Protein AF-A0A353HC88-F1 (afdb_monomer)

Foldseek 3Di:
DPQQPFDKDKDKDKDADDPDDPCVVVVVVVVVVVVCVVFFAFPDDWDWDWDDDPRIIMIIIITGTSDTPDDPDD

Mean predicted aligned error: 7.45 Å

Secondary structure (DSSP, 8-state):
------EEEEEEEEEE-SS--TTHHHHHHHHHHHHHHHHEEE-SPPEEEEEEETTEEEEEEEEEEEEE------

pLDDT: mean 79.23, std 12.98, range [41.28, 92.44]

Nearest PDB structures (foldseek):
  8ddj-assembly1_A  TM=6.288E-01  e=1.044E+00  Escherichia coli K-12
  7n5e-assembly1_F  TM=6.040E-01  e=1.111E+00  Dionaea muscipula
  8tdj-assembly1_B  TM=6.091E-01  e=1.340E+00  Arabidopsis thaliana
  8tdm-assembly1_A  TM=5.454E-01  e=1.518E+00  Arabidopsis thaliana
  8tdl-assembly1_A  TM=5.575E-01  e=3.412E+00  Arabidopsis thaliana

Solvent-accessible surface area (backbone atoms only — not comparable to full-atom values): 4524 Å² total; per-residue (Å²): 133,80,80,67,68,66,46,72,46,80,44,78,49,77,48,78,58,83,87,68,58,91,60,49,63,61,52,53,52,52,54,52,50,51,51,48,59,71,36,33,44,63,85,52,86,68,48,76,46,76,44,80,41,100,54,37,38,31,45,36,41,39,38,50,26,56,46,71,70,57,83,80,83,127

Radius of gyration: 14.61 Å; Cα contacts (8 Å, |Δi|>4): 105; chains: 1; bounding box: 37×22×44 Å

Sequence (74 aa):
MKKSELNKINTMITVDRLGISENFKDALLGDLLNVFNDYMIVNSKPEINVQSVDKGFSLIITLKAESFKGFKAL

Structure (mmCIF, N/CA/C/O backbone):
dat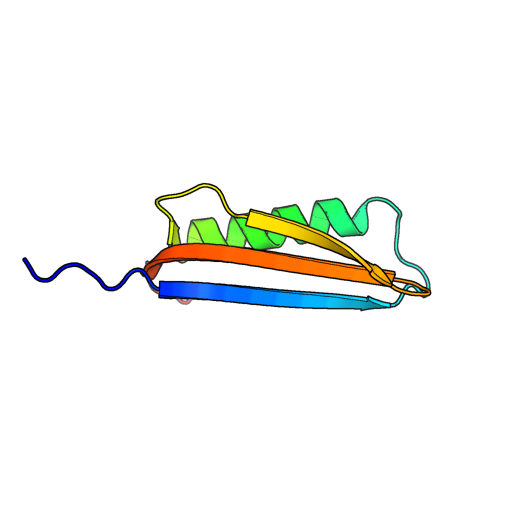a_AF-A0A353HC88-F1
#
_entry.id   AF-A0A353HC88-F1
#
loop_
_atom_site.group_PDB
_atom_site.id
_atom_site.type_symbol
_atom_site.label_atom_id
_atom_site.label_alt_id
_atom_site.label_comp_id
_atom_site.label_asym_id
_atom_site.label_entity_id
_atom_site.label_seq_id
_atom_site.pdbx_PDB_ins_code
_atom_site.Cartn_x
_atom_site.Cartn_y
_atom_site.Cartn_z
_atom_site.occupancy
_atom_site.B_iso_or_equiv
_atom_site.auth_seq_id
_atom_site.auth_comp_id
_atom_site.auth_asym_id
_atom_site.auth_atom_id
_atom_site.pdbx_PDB_model_num
ATOM 1 N N . MET A 1 1 ? -15.955 -1.047 27.151 1.00 41.28 1 MET A N 1
ATOM 2 C CA . MET A 1 1 ? -15.514 -1.426 25.789 1.00 41.28 1 MET A CA 1
ATOM 3 C C . MET A 1 1 ? -14.014 -1.665 25.831 1.00 41.28 1 MET A C 1
ATOM 5 O O . MET A 1 1 ? -13.296 -0.759 26.235 1.00 41.28 1 MET A O 1
ATOM 9 N N . LYS A 1 2 ? -13.535 -2.878 25.526 1.00 45.31 2 LYS A N 1
ATOM 10 C CA . LYS A 1 2 ? -12.090 -3.131 25.403 1.00 45.31 2 LYS A CA 1
ATOM 11 C C . LYS A 1 2 ? -11.588 -2.344 24.188 1.00 45.31 2 LYS A C 1
ATOM 13 O O . LYS A 1 2 ? -12.214 -2.438 23.137 1.00 45.31 2 LYS A O 1
ATOM 18 N N . LYS A 1 3 ? -10.527 -1.540 24.348 1.00 47.09 3 LYS A N 1
ATOM 19 C CA . LYS A 1 3 ? -9.815 -0.902 23.227 1.00 47.09 3 LYS A CA 1
ATOM 20 C C . LYS A 1 3 ? -9.507 -2.003 22.213 1.00 47.09 3 LYS A C 1
ATOM 22 O O . LYS A 1 3 ? -8.790 -2.933 22.570 1.00 47.09 3 LYS A O 1
ATOM 27 N N . SER A 1 4 ? -10.089 -1.940 21.017 1.00 54.84 4 SER A N 1
ATOM 28 C CA . SER A 1 4 ? -9.680 -2.813 19.919 1.00 54.84 4 SER A CA 1
ATOM 29 C C . SER A 1 4 ? -8.187 -2.594 19.719 1.00 54.84 4 SER A C 1
ATOM 31 O O . SER A 1 4 ? -7.745 -1.456 19.546 1.00 54.84 4 SER A O 1
ATOM 33 N N . GLU A 1 5 ? -7.400 -3.654 19.851 1.00 57.09 5 GLU A N 1
ATOM 34 C CA . GLU A 1 5 ? -5.970 -3.589 19.594 1.00 57.09 5 GLU A CA 1
ATOM 35 C C . GLU A 1 5 ? -5.792 -3.131 18.144 1.00 57.09 5 GLU A C 1
ATOM 37 O O . GLU A 1 5 ? -6.242 -3.796 17.213 1.00 57.09 5 GLU A O 1
ATOM 42 N N . LEU A 1 6 ? -5.225 -1.934 17.959 1.00 57.97 6 LEU A N 1
ATOM 43 C CA . LEU A 1 6 ? -4.871 -1.418 16.641 1.00 57.97 6 LEU A CA 1
ATOM 44 C C . LEU A 1 6 ? -3.858 -2.388 16.040 1.00 57.97 6 LEU A C 1
ATOM 46 O O . LEU A 1 6 ? -2.700 -2.429 16.461 1.00 57.97 6 LEU A O 1
ATOM 50 N N . ASN A 1 7 ? -4.298 -3.175 15.067 1.00 69.62 7 ASN A N 1
ATOM 51 C CA . ASN A 1 7 ? -3.445 -4.135 14.398 1.00 69.62 7 ASN A CA 1
ATOM 52 C C . ASN A 1 7 ? -2.562 -3.364 13.416 1.00 69.62 7 ASN A C 1
ATOM 54 O O . ASN A 1 7 ? -3.049 -2.762 12.453 1.00 69.62 7 ASN A O 1
ATOM 58 N N . LYS A 1 8 ? -1.254 -3.338 13.694 1.00 76.31 8 LYS A N 1
ATOM 59 C CA . LYS A 1 8 ? -0.263 -2.765 12.783 1.00 76.31 8 LYS A CA 1
ATOM 60 C C . LYS A 1 8 ? 0.059 -3.796 11.711 1.00 76.31 8 LYS A C 1
ATOM 62 O O . LYS A 1 8 ? 0.583 -4.863 12.018 1.00 76.31 8 LYS A O 1
ATOM 67 N N . ILE A 1 9 ? -0.216 -3.454 10.461 1.00 78.12 9 ILE A N 1
ATOM 68 C CA . ILE A 1 9 ? 0.125 -4.289 9.311 1.00 78.12 9 ILE A CA 1
ATOM 69 C C . ILE A 1 9 ? 1.328 -3.659 8.628 1.00 78.12 9 ILE A C 1
ATOM 71 O O . ILE A 1 9 ? 1.256 -2.508 8.201 1.00 78.12 9 ILE A O 1
ATOM 75 N N . ASN A 1 10 ? 2.417 -4.422 8.539 1.00 80.44 10 ASN A N 1
ATOM 76 C CA . ASN A 1 10 ? 3.626 -4.048 7.813 1.00 80.44 10 ASN A CA 1
ATOM 77 C C . ASN A 1 10 ? 3.756 -4.976 6.609 1.00 80.44 10 ASN A C 1
ATOM 79 O O . ASN A 1 10 ? 3.994 -6.171 6.775 1.00 80.44 10 ASN A O 1
ATOM 83 N N . THR A 1 11 ? 3.599 -4.428 5.410 1.00 82.56 11 THR A N 1
ATOM 84 C CA . THR A 1 11 ? 3.732 -5.185 4.162 1.00 82.56 11 THR A CA 1
ATOM 85 C C . THR A 1 11 ? 4.951 -4.688 3.405 1.00 82.56 11 THR A C 1
ATOM 87 O O . THR A 1 11 ? 5.095 -3.482 3.223 1.00 82.56 11 THR A O 1
ATOM 90 N N . MET A 1 12 ? 5.809 -5.609 2.965 1.00 86.31 12 MET A N 1
ATOM 91 C CA . MET A 1 12 ? 6.951 -5.321 2.099 1.00 86.31 12 MET A CA 1
ATOM 92 C C . MET A 1 12 ? 6.820 -6.132 0.812 1.00 86.31 12 MET A C 1
ATOM 94 O O . MET A 1 12 ? 6.775 -7.359 0.859 1.00 86.31 12 MET A O 1
ATOM 98 N N . ILE A 1 13 ? 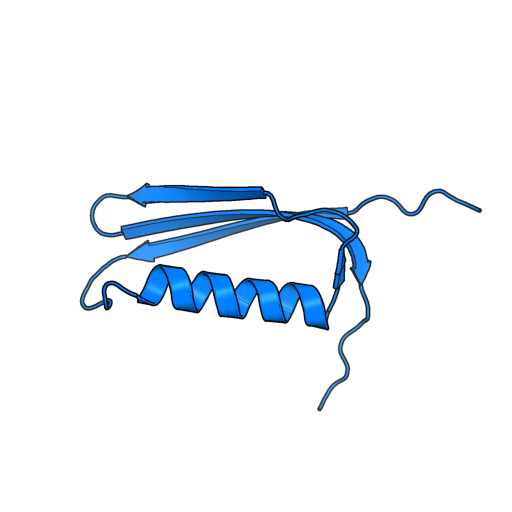6.766 -5.444 -0.325 1.00 85.19 13 ILE A N 1
ATOM 99 C CA . ILE A 1 13 ? 6.704 -6.061 -1.653 1.00 85.19 13 ILE A CA 1
ATOM 100 C C . ILE A 1 13 ? 7.891 -5.557 -2.453 1.00 85.19 13 ILE A C 1
ATOM 102 O O . ILE A 1 13 ? 7.982 -4.360 -2.714 1.00 85.19 13 ILE A O 1
ATOM 106 N N . THR A 1 14 ? 8.780 -6.468 -2.839 1.00 84.25 14 THR A N 1
ATOM 107 C CA . THR A 1 14 ? 9.939 -6.164 -3.680 1.00 84.25 14 THR A CA 1
ATOM 108 C C . THR A 1 14 ? 9.695 -6.668 -5.088 1.00 84.25 14 THR A C 1
ATOM 110 O O . THR A 1 14 ? 9.298 -7.813 -5.290 1.00 84.25 14 THR A O 1
ATOM 113 N N . VAL A 1 15 ? 9.947 -5.797 -6.055 1.00 83.62 15 VAL A N 1
ATOM 114 C CA . VAL A 1 15 ? 9.715 -6.039 -7.471 1.00 83.62 15 VAL A CA 1
ATOM 115 C C . VAL A 1 15 ? 11.033 -5.849 -8.221 1.00 83.62 15 VAL A C 1
ATOM 117 O O . VAL A 1 15 ? 11.617 -4.767 -8.152 1.00 83.62 15 VAL A O 1
ATOM 120 N N . ASP A 1 16 ? 11.482 -6.885 -8.935 1.00 80.50 16 ASP A N 1
ATOM 121 C CA . ASP A 1 16 ? 12.718 -6.902 -9.733 1.00 80.50 16 ASP A CA 1
ATOM 122 C C . ASP A 1 16 ? 12.401 -6.672 -11.237 1.00 80.50 16 ASP A C 1
ATOM 124 O O . ASP A 1 16 ? 11.511 -7.305 -11.805 1.00 80.50 16 ASP A O 1
ATOM 128 N N . ARG A 1 17 ? 13.064 -5.699 -11.877 1.00 70.06 17 ARG A N 1
ATOM 129 C CA . ARG A 1 17 ? 12.711 -5.001 -13.141 1.00 70.06 17 ARG A CA 1
ATOM 130 C C . ARG A 1 17 ? 13.341 -5.669 -14.357 1.00 70.06 17 ARG A C 1
ATOM 132 O O . ARG A 1 17 ? 14.147 -5.062 -15.066 1.00 70.06 17 ARG A O 1
ATOM 139 N N . LEU A 1 18 ? 12.882 -6.850 -14.727 1.00 59.34 18 LEU A N 1
ATOM 140 C CA . LEU A 1 18 ? 12.939 -7.197 -16.148 1.00 59.34 18 LEU A CA 1
ATOM 141 C C . LEU A 1 18 ? 11.563 -6.950 -16.774 1.00 59.34 18 LEU A C 1
ATOM 143 O O . LEU A 1 18 ? 10.659 -7.762 -16.642 1.00 59.34 18 LEU A O 1
ATOM 147 N N . GLY A 1 19 ? 11.417 -5.792 -17.440 1.00 65.81 19 GLY A N 1
ATOM 148 C CA . GLY A 1 19 ? 10.275 -5.489 -18.320 1.00 65.81 19 GLY A CA 1
ATOM 149 C C . GLY A 1 19 ? 9.093 -4.737 -17.698 1.00 65.81 19 GLY A C 1
ATOM 150 O O . GLY A 1 19 ? 7.988 -4.795 -18.228 1.00 65.81 19 GLY A O 1
ATOM 151 N N . ILE A 1 20 ? 9.294 -4.036 -16.583 1.00 74.38 20 ILE A N 1
ATOM 152 C CA . ILE A 1 20 ? 8.201 -3.388 -15.850 1.00 74.38 20 ILE A CA 1
ATOM 153 C C . ILE A 1 20 ? 7.993 -1.954 -16.344 1.00 74.38 20 ILE A C 1
ATOM 155 O O . ILE A 1 20 ? 8.939 -1.169 -16.380 1.00 74.38 20 ILE A O 1
ATOM 159 N N . SER A 1 21 ? 6.751 -1.606 -16.698 1.00 76.38 21 SER A N 1
ATOM 160 C CA . SER A 1 21 ? 6.384 -0.248 -17.123 1.00 76.38 21 SER A CA 1
ATOM 161 C C . SER A 1 21 ? 6.625 0.778 -16.013 1.00 76.38 21 SER A C 1
ATOM 163 O O . SER A 1 21 ? 6.369 0.475 -14.846 1.00 76.38 21 SER A O 1
ATOM 165 N N . GLU A 1 22 ? 7.000 2.008 -16.372 1.00 71.88 22 GLU A N 1
ATOM 166 C CA . GLU A 1 22 ? 7.271 3.103 -15.420 1.00 71.88 22 GLU A CA 1
ATOM 167 C C . GLU A 1 22 ? 6.125 3.339 -14.415 1.00 71.88 22 GLU A C 1
ATOM 169 O O . GLU A 1 22 ? 6.374 3.627 -13.245 1.00 71.88 22 GLU A O 1
ATOM 174 N N . ASN A 1 23 ? 4.878 3.099 -14.834 1.00 84.62 23 ASN A N 1
ATOM 175 C CA . ASN A 1 23 ? 3.675 3.323 -14.025 1.00 84.62 23 ASN A CA 1
ATOM 176 C C . ASN A 1 23 ? 3.274 2.132 -13.138 1.00 84.62 23 ASN A C 1
ATOM 178 O O . ASN A 1 23 ? 2.332 2.238 -12.354 1.00 84.62 23 ASN A O 1
ATOM 182 N N . PHE A 1 24 ? 3.959 0.989 -13.238 1.00 86.81 24 PHE A N 1
ATOM 183 C CA . PHE A 1 24 ? 3.572 -0.234 -12.522 1.00 86.81 24 PHE A CA 1
ATOM 184 C C . PHE A 1 24 ? 3.581 -0.044 -11.006 1.00 86.81 24 PHE A C 1
ATOM 186 O O . PHE A 1 24 ? 2.717 -0.558 -10.308 1.00 86.81 24 PHE A O 1
ATOM 193 N N . LYS A 1 25 ? 4.547 0.725 -10.499 1.00 86.69 25 LYS A N 1
ATOM 194 C CA . LYS A 1 25 ? 4.652 1.053 -9.076 1.00 86.69 25 LYS A CA 1
ATOM 195 C C . LYS A 1 25 ? 3.395 1.770 -8.575 1.00 86.69 25 LYS A C 1
ATOM 197 O O . LYS A 1 25 ? 2.876 1.414 -7.521 1.00 86.69 25 LYS A O 1
ATOM 202 N N . ASP A 1 26 ? 2.917 2.760 -9.325 1.00 88.88 26 ASP A N 1
ATOM 203 C CA . ASP A 1 26 ? 1.745 3.549 -8.936 1.00 88.88 26 ASP A CA 1
ATOM 204 C C . ASP A 1 26 ? 0.454 2.729 -9.079 1.00 88.88 26 ASP A C 1
ATOM 206 O O . ASP A 1 26 ? -0.404 2.792 -8.199 1.00 88.88 26 ASP A O 1
ATOM 210 N N . ALA A 1 27 ? 0.356 1.886 -10.114 1.00 90.56 27 ALA A N 1
ATOM 211 C CA . ALA A 1 27 ? -0.748 0.939 -10.282 1.00 90.56 27 ALA A CA 1
ATOM 212 C C . ALA A 1 27 ? -0.814 -0.083 -9.132 1.00 90.56 27 ALA A C 1
ATOM 214 O O . ALA A 1 27 ? -1.845 -0.208 -8.478 1.00 90.56 27 ALA A O 1
ATOM 215 N N . LEU A 1 28 ? 0.311 -0.737 -8.815 1.00 90.50 28 LEU A N 1
ATOM 216 C CA . LEU A 1 28 ? 0.411 -1.704 -7.720 1.00 90.50 28 LEU A CA 1
ATOM 217 C C . LEU A 1 28 ? 0.048 -1.071 -6.374 1.00 90.50 28 LEU A C 1
ATOM 219 O O . LEU A 1 28 ? -0.674 -1.669 -5.579 1.00 90.50 28 LEU A O 1
ATOM 223 N N . LEU A 1 29 ? 0.538 0.142 -6.108 1.00 90.69 29 LEU A N 1
ATOM 224 C CA . LEU A 1 29 ? 0.182 0.861 -4.891 1.00 90.69 29 LEU A CA 1
ATOM 225 C C . LEU A 1 29 ? -1.325 1.146 -4.831 1.00 90.69 29 LEU A C 1
ATOM 227 O O . LEU A 1 29 ? -1.933 0.934 -3.784 1.00 90.69 29 LEU A O 1
ATOM 231 N N . GLY A 1 30 ? -1.928 1.596 -5.934 1.00 92.38 30 GLY A N 1
ATOM 232 C CA . GLY A 1 30 ? -3.368 1.840 -6.024 1.00 92.38 30 GLY A CA 1
ATOM 233 C C . GLY A 1 30 ? -4.195 0.589 -5.729 1.00 92.38 30 GLY A C 1
ATOM 234 O O . GLY A 1 30 ? -5.081 0.628 -4.874 1.00 92.38 30 GLY A O 1
ATOM 235 N N . ASP A 1 31 ? -3.855 -0.533 -6.360 1.00 92.31 31 ASP A N 1
ATOM 236 C CA . ASP A 1 31 ? -4.560 -1.805 -6.178 1.00 92.31 31 ASP A CA 1
ATOM 237 C C . ASP A 1 31 ? -4.462 -2.316 -4.737 1.00 92.31 31 ASP A C 1
ATOM 239 O O . ASP A 1 31 ? -5.465 -2.714 -4.144 1.00 92.31 31 ASP A O 1
ATOM 243 N N . LEU A 1 32 ? -3.277 -2.242 -4.123 1.00 90.94 32 LEU A N 1
ATOM 244 C CA . LEU A 1 32 ? -3.087 -2.640 -2.725 1.00 90.94 32 LEU A CA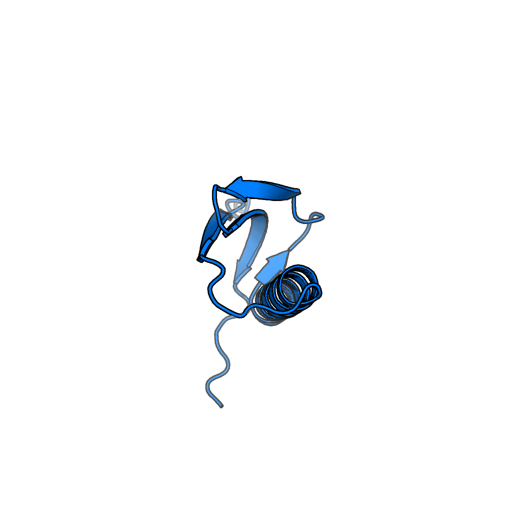 1
ATOM 245 C C . LEU A 1 32 ? -3.917 -1.780 -1.770 1.00 90.94 32 LEU A C 1
ATOM 247 O O . LEU A 1 32 ? -4.541 -2.306 -0.849 1.00 90.94 32 LEU A O 1
ATOM 251 N N . LEU A 1 33 ? -3.952 -0.463 -1.987 1.00 88.88 33 LEU A N 1
ATOM 252 C CA . LEU A 1 33 ? -4.759 0.444 -1.174 1.00 88.88 33 LEU A CA 1
ATOM 253 C C . LEU A 1 33 ? -6.258 0.165 -1.316 1.00 88.88 33 LEU A C 1
ATOM 255 O O . LEU A 1 33 ? -6.971 0.223 -0.315 1.00 88.88 33 LEU A O 1
ATOM 259 N N . ASN A 1 34 ? -6.725 -0.185 -2.515 1.00 90.94 34 ASN A N 1
ATOM 260 C CA . ASN A 1 34 ? -8.109 -0.604 -2.732 1.00 90.94 34 ASN A CA 1
ATOM 261 C C . ASN A 1 34 ? -8.428 -1.883 -1.951 1.00 90.94 34 ASN A C 1
ATOM 263 O O . ASN A 1 34 ? -9.394 -1.903 -1.194 1.00 90.94 34 ASN A O 1
ATOM 267 N N . VAL A 1 35 ? -7.564 -2.900 -2.024 1.00 88.19 35 VAL A N 1
ATOM 268 C CA . VAL A 1 35 ? -7.720 -4.138 -1.242 1.00 88.19 35 VAL A CA 1
ATOM 269 C C . VAL A 1 35 ? -7.764 -3.835 0.258 1.00 88.19 35 VAL A C 1
ATOM 271 O O . VAL A 1 35 ? -8.654 -4.306 0.964 1.00 88.19 35 VAL A O 1
ATOM 274 N N . PHE A 1 36 ? -6.852 -3.014 0.780 1.00 86.88 36 PHE A N 1
ATOM 275 C CA . PHE A 1 36 ? -6.894 -2.645 2.196 1.00 86.88 36 PHE A CA 1
ATOM 276 C C . PHE A 1 36 ? -8.190 -1.917 2.564 1.00 86.88 36 PHE A C 1
ATOM 278 O O . PHE A 1 36 ? -8.779 -2.221 3.600 1.00 86.88 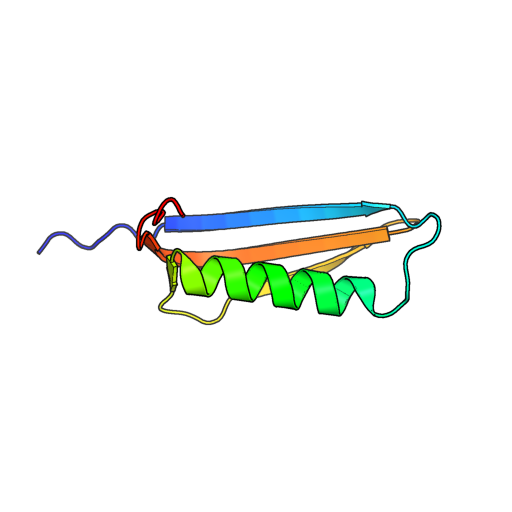36 PHE A O 1
ATOM 285 N N . ASN A 1 37 ? -8.681 -1.020 1.711 1.00 86.56 37 ASN A N 1
ATOM 286 C CA . ASN A 1 37 ? -9.948 -0.328 1.938 1.00 86.56 37 ASN A CA 1
ATOM 287 C C . ASN A 1 37 ? -11.158 -1.271 1.903 1.00 86.56 37 ASN A C 1
ATOM 289 O O . ASN A 1 37 ? -12.081 -1.088 2.700 1.00 86.56 37 ASN A O 1
ATOM 293 N N . ASP A 1 38 ? -11.160 -2.285 1.043 1.00 88.50 38 ASP A N 1
ATOM 294 C CA . ASP A 1 38 ? -12.269 -3.235 0.925 1.00 88.50 38 ASP A CA 1
ATOM 295 C C . ASP A 1 38 ? -12.363 -4.160 2.142 1.00 88.50 38 ASP A C 1
ATOM 297 O O . ASP A 1 38 ? -13.460 -4.435 2.635 1.00 88.50 38 ASP A O 1
ATOM 301 N N . TYR A 1 39 ? -11.217 -4.586 2.681 1.00 85.69 39 TYR A N 1
ATOM 302 C CA . TYR A 1 39 ? -11.163 -5.626 3.712 1.00 85.69 39 TYR A CA 1
ATOM 303 C C . TYR A 1 39 ? -10.834 -5.124 5.120 1.00 85.69 39 TYR A C 1
ATOM 305 O O . TYR A 1 39 ? -10.990 -5.879 6.083 1.00 85.69 39 TYR A O 1
ATOM 313 N N . MET A 1 40 ? -10.409 -3.871 5.288 1.00 85.75 40 MET A N 1
ATOM 314 C CA . MET A 1 40 ? -10.013 -3.323 6.589 1.00 85.75 40 MET A CA 1
ATOM 315 C C . MET A 1 40 ? -10.775 -2.042 6.927 1.00 85.75 40 MET A C 1
ATOM 317 O O . MET A 1 40 ? -11.121 -1.231 6.066 1.00 85.75 40 MET A O 1
ATOM 321 N N . ILE A 1 41 ? -11.040 -1.852 8.219 1.00 82.75 41 ILE A N 1
ATOM 322 C CA . ILE A 1 41 ? -11.436 -0.561 8.782 1.00 82.75 41 ILE A CA 1
ATOM 323 C C . ILE A 1 41 ? -10.146 0.153 9.187 1.00 82.75 41 ILE A C 1
ATOM 325 O O . ILE A 1 41 ? -9.519 -0.195 10.191 1.00 82.75 41 ILE A O 1
ATOM 329 N N . VAL A 1 42 ? -9.715 1.098 8.352 1.00 79.75 42 VAL A N 1
ATOM 330 C CA . VAL A 1 42 ? -8.475 1.856 8.533 1.00 79.75 42 VAL A CA 1
ATOM 331 C C . VAL A 1 42 ? -8.825 3.268 8.992 1.00 79.75 42 VAL A C 1
ATOM 333 O O . VAL A 1 42 ? -9.463 4.019 8.259 1.00 79.75 42 VAL A O 1
ATOM 336 N N . ASN A 1 43 ? -8.370 3.649 10.187 1.00 74.06 43 ASN A N 1
ATOM 337 C CA . ASN A 1 43 ? -8.708 4.949 10.785 1.00 74.06 43 ASN A CA 1
ATOM 338 C C . ASN A 1 43 ? -7.589 5.986 10.659 1.00 74.06 43 ASN A C 1
ATOM 340 O O . ASN A 1 43 ? -7.653 7.072 11.234 1.00 74.06 43 ASN A O 1
ATOM 344 N N . SER A 1 44 ? -6.546 5.662 9.900 1.00 79.00 44 SER A N 1
ATOM 345 C CA . SER A 1 44 ? -5.417 6.548 9.655 1.00 79.00 44 SER A CA 1
ATOM 346 C C . SER A 1 44 ? -4.919 6.417 8.228 1.00 79.00 44 SER A C 1
ATOM 348 O O . SER A 1 44 ? -4.957 5.335 7.648 1.00 79.00 44 SER A O 1
ATOM 350 N N . LYS A 1 45 ? -4.357 7.498 7.692 1.00 85.50 45 LYS A N 1
ATOM 351 C CA . LYS A 1 45 ? -3.664 7.442 6.408 1.00 85.50 45 LYS A CA 1
ATOM 352 C C . LYS A 1 45 ? -2.528 6.395 6.464 1.00 85.50 45 LYS A C 1
ATOM 354 O O . LYS A 1 45 ? -1.779 6.404 7.443 1.00 85.50 45 LYS A O 1
ATOM 359 N N . PRO A 1 46 ? -2.389 5.520 5.452 1.00 88.50 46 PRO A N 1
ATOM 360 C CA . PRO A 1 46 ? -1.263 4.596 5.350 1.00 88.50 46 PRO A CA 1
ATOM 361 C C . PRO A 1 46 ? 0.068 5.353 5.289 1.00 88.50 46 PRO A C 1
ATOM 363 O O . PRO A 1 46 ? 0.186 6.355 4.578 1.00 88.50 46 PRO A O 1
ATOM 366 N N . GLU A 1 47 ? 1.080 4.852 5.988 1.00 91.94 47 GLU A N 1
ATOM 367 C CA . GLU A 1 47 ? 2.466 5.282 5.809 1.00 91.94 47 GLU A CA 1
ATOM 368 C C . GLU A 1 47 ? 3.079 4.441 4.683 1.00 91.94 47 GLU A C 1
ATOM 370 O O . GLU A 1 47 ? 3.115 3.213 4.766 1.00 91.94 47 GLU A O 1
ATOM 375 N N . ILE A 1 48 ? 3.528 5.096 3.611 1.00 92.44 48 ILE A N 1
ATOM 376 C CA . ILE A 1 48 ? 4.067 4.439 2.416 1.00 92.44 48 ILE A CA 1
ATOM 377 C C . ILE A 1 48 ? 5.514 4.888 2.246 1.00 92.44 48 ILE A C 1
ATOM 379 O O . ILE A 1 48 ? 5.785 6.082 2.120 1.00 92.44 48 ILE A O 1
ATOM 383 N N . ASN A 1 49 ? 6.437 3.933 2.227 1.00 92.31 49 ASN A N 1
ATOM 384 C CA . ASN A 1 49 ? 7.842 4.162 1.922 1.00 92.31 49 ASN A CA 1
ATOM 385 C C . ASN A 1 49 ? 8.218 3.342 0.687 1.00 92.31 49 ASN A C 1
ATOM 387 O O . ASN A 1 49 ? 7.958 2.141 0.623 1.00 92.31 49 ASN A O 1
ATOM 391 N N . VAL A 1 50 ? 8.809 4.013 -0.298 1.00 89.44 50 VAL A N 1
ATOM 392 C CA . VAL A 1 50 ? 9.308 3.385 -1.517 1.00 89.44 50 VAL A CA 1
ATOM 393 C C . VAL A 1 50 ? 10.823 3.432 -1.483 1.00 89.44 50 VAL A C 1
ATOM 395 O O . VAL A 1 50 ? 11.412 4.511 -1.436 1.00 89.44 50 VAL A O 1
ATOM 398 N N . GLN A 1 51 ? 11.451 2.266 -1.552 1.00 89.69 51 GLN A N 1
ATOM 399 C CA . GLN A 1 51 ? 12.900 2.155 -1.654 1.00 89.69 51 GLN A CA 1
ATOM 400 C C . GLN A 1 51 ? 13.263 1.651 -3.041 1.00 89.69 51 GLN A C 1
ATOM 402 O O . GLN A 1 51 ? 12.763 0.618 -3.478 1.00 89.69 51 GLN A O 1
ATOM 407 N N . SER A 1 52 ? 14.133 2.371 -3.744 1.00 85.19 52 SER A N 1
ATOM 408 C CA . SER A 1 52 ? 14.751 1.834 -4.955 1.00 85.19 52 SER A CA 1
ATOM 409 C C . SER A 1 52 ? 15.705 0.709 -4.558 1.00 85.19 52 SER A C 1
ATOM 411 O O . SER A 1 52 ? 16.550 0.896 -3.686 1.00 85.19 52 SER A O 1
ATOM 413 N N . VAL A 1 53 ? 15.582 -0.442 -5.212 1.00 83.19 53 VAL A N 1
ATOM 414 C CA . VAL A 1 53 ? 16.580 -1.522 -5.156 1.00 83.19 53 VAL A CA 1
ATOM 415 C C . VAL A 1 53 ? 17.219 -1.651 -6.537 1.00 83.19 53 VAL A C 1
ATOM 417 O O . VAL A 1 53 ? 16.666 -1.097 -7.484 1.00 83.19 53 VAL A O 1
ATOM 420 N N . ASP A 1 54 ? 18.364 -2.334 -6.649 1.00 80.94 54 ASP A N 1
ATOM 421 C CA . ASP A 1 54 ? 19.233 -2.388 -7.846 1.00 80.94 54 ASP A CA 1
ATOM 422 C C . ASP A 1 54 ? 18.471 -2.254 -9.177 1.00 80.94 54 ASP A C 1
ATOM 424 O O . ASP A 1 54 ? 18.483 -1.211 -9.834 1.00 80.94 54 ASP A O 1
ATOM 428 N N . LYS A 1 55 ? 17.680 -3.272 -9.504 1.00 79.56 55 LYS A N 1
ATOM 429 C CA . LYS A 1 55 ? 16.809 -3.275 -10.670 1.00 79.56 55 LYS A CA 1
ATOM 430 C C . LYS A 1 55 ? 15.361 -3.183 -10.236 1.00 79.56 55 LYS A C 1
ATOM 432 O O . LYS A 1 55 ? 14.555 -3.877 -10.790 1.00 79.56 55 LYS A O 1
ATOM 437 N N . GLY A 1 56 ? 14.957 -2.413 -9.239 1.00 85.31 56 GLY A N 1
ATOM 438 C CA . GLY A 1 56 ? 13.646 -2.652 -8.630 1.00 85.31 56 GLY A CA 1
ATOM 439 C C . GLY A 1 56 ? 13.065 -1.523 -7.818 1.00 85.31 56 GLY A C 1
ATOM 440 O O . GLY A 1 56 ? 13.524 -0.378 -7.861 1.00 85.31 56 GLY A O 1
ATOM 441 N N . PHE A 1 57 ? 12.018 -1.871 -7.086 1.00 87.12 57 PHE A N 1
ATOM 442 C CA . PHE A 1 57 ? 11.563 -1.104 -5.940 1.00 87.12 57 PHE A CA 1
ATOM 443 C C . PHE A 1 57 ? 10.995 -2.036 -4.871 1.00 87.12 57 PHE A C 1
ATOM 445 O O . PHE A 1 57 ? 10.460 -3.103 -5.173 1.00 87.12 57 PHE A O 1
ATOM 452 N N . SER A 1 58 ? 11.081 -1.593 -3.625 1.00 88.25 58 SER A N 1
ATOM 453 C CA . SER A 1 58 ? 10.345 -2.150 -2.502 1.00 88.25 58 SER A CA 1
ATOM 454 C C . SER A 1 58 ? 9.273 -1.154 -2.071 1.00 88.25 58 SER A C 1
ATOM 456 O O . SER A 1 58 ? 9.579 0.007 -1.795 1.00 88.25 58 SER A O 1
ATOM 458 N N . LEU A 1 59 ? 8.020 -1.601 -2.010 1.00 91.00 59 LEU A N 1
ATOM 459 C CA . LEU A 1 59 ? 6.927 -0.882 -1.356 1.00 91.00 59 LEU A CA 1
ATOM 460 C C . LEU A 1 59 ? 6.817 -1.379 0.075 1.00 91.00 59 LEU A C 1
ATOM 462 O O . LEU A 1 59 ? 6.571 -2.563 0.301 1.00 91.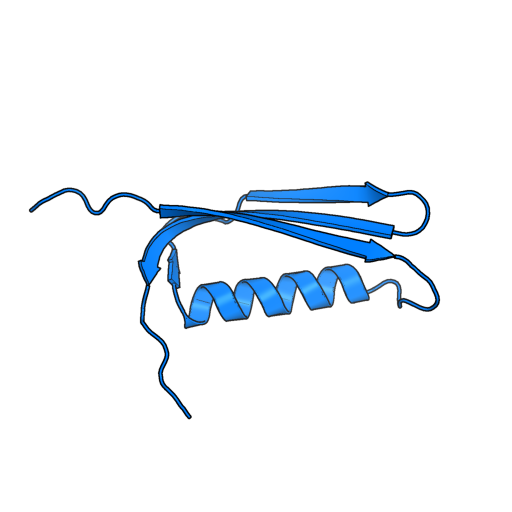00 59 LEU A O 1
ATOM 466 N N . ILE A 1 60 ? 6.974 -0.468 1.025 1.00 90.31 60 ILE A N 1
ATOM 467 C CA . ILE A 1 60 ? 6.755 -0.712 2.443 1.00 90.31 60 ILE A CA 1
ATOM 468 C C . ILE A 1 60 ? 5.510 0.071 2.838 1.00 90.31 60 ILE A C 1
ATOM 470 O O . ILE A 1 60 ? 5.521 1.302 2.855 1.00 90.31 60 ILE A O 1
ATOM 474 N N . ILE A 1 61 ? 4.433 -0.646 3.141 1.00 90.50 61 ILE A N 1
ATOM 475 C CA . ILE A 1 61 ? 3.148 -0.062 3.523 1.00 90.50 61 ILE A CA 1
ATOM 476 C C . ILE A 1 61 ? 2.886 -0.414 4.981 1.00 90.50 61 ILE A C 1
ATOM 478 O O . ILE A 1 61 ? 2.853 -1.590 5.353 1.00 90.50 61 ILE A O 1
ATOM 482 N N . THR A 1 62 ? 2.703 0.616 5.799 1.00 89.06 62 THR A N 1
ATOM 483 C CA . THR A 1 62 ? 2.325 0.497 7.203 1.00 89.06 62 THR A CA 1
ATOM 484 C C . THR A 1 62 ? 0.918 1.045 7.403 1.00 89.06 62 THR A C 1
ATOM 486 O O . THR A 1 62 ? 0.634 2.207 7.106 1.00 89.06 62 THR A O 1
ATOM 489 N N . LEU A 1 63 ? 0.034 0.205 7.935 1.00 87.12 63 LEU A N 1
ATOM 490 C CA . LEU A 1 63 ? -1.369 0.527 8.191 1.00 87.12 63 LEU A CA 1
ATOM 491 C C . LEU A 1 63 ? -1.693 0.295 9.660 1.00 87.12 63 LEU A C 1
ATOM 493 O O . LEU A 1 63 ? -1.242 -0.685 10.256 1.00 87.12 63 LEU A O 1
ATOM 497 N N . LYS A 1 64 ? -2.520 1.174 10.227 1.00 84.81 64 LYS A N 1
ATOM 498 C CA . LYS A 1 64 ? -3.169 0.947 11.519 1.00 84.81 64 LYS A CA 1
ATOM 499 C C . LYS A 1 64 ? -4.630 0.616 11.247 1.00 84.81 64 LYS A C 1
ATOM 501 O O . LYS A 1 64 ? -5.427 1.504 10.943 1.00 84.81 64 LYS A O 1
ATOM 506 N N . ALA A 1 65 ? -4.949 -0.670 11.305 1.00 79.38 65 ALA A N 1
ATOM 507 C CA . ALA A 1 65 ? -6.307 -1.157 11.137 1.00 79.38 65 ALA A CA 1
ATOM 508 C C . ALA A 1 65 ? -6.959 -1.340 12.510 1.00 79.38 65 ALA A C 1
ATOM 510 O O . ALA A 1 65 ? -6.351 -1.881 13.435 1.00 79.38 65 ALA A O 1
ATOM 511 N N .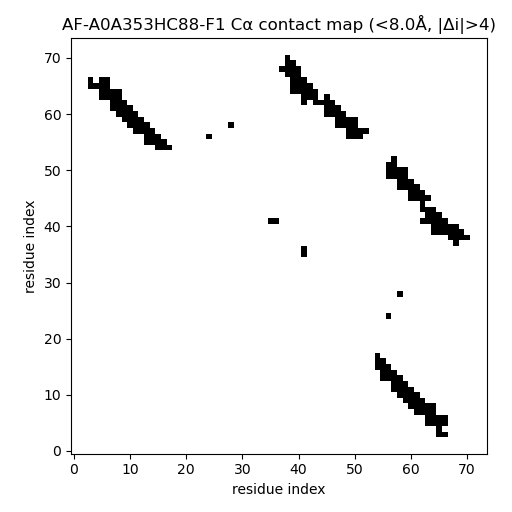 GLU A 1 66 ? -8.203 -0.900 12.648 1.00 77.38 66 GLU A N 1
ATOM 512 C CA . GLU A 1 66 ? -8.995 -1.153 13.853 1.00 77.38 66 GLU A CA 1
ATOM 513 C C . GLU A 1 66 ? -9.575 -2.561 13.858 1.00 77.38 66 GLU A C 1
ATOM 515 O O . GLU A 1 66 ? -9.608 -3.224 14.892 1.00 77.38 66 GLU A O 1
ATOM 520 N N . SER A 1 67 ? -10.033 -3.024 12.697 1.00 75.62 67 SER A N 1
ATOM 521 C CA . SER A 1 67 ? -10.586 -4.364 12.522 1.00 75.62 67 SER A CA 1
ATOM 522 C C . SER A 1 67 ? -10.619 -4.770 11.049 1.00 75.62 67 SER A C 1
ATOM 524 O O . SER A 1 67 ? -10.497 -3.938 10.146 1.00 75.62 67 SER A O 1
ATOM 526 N N . PHE A 1 68 ? -10.787 -6.070 10.811 1.00 79.75 68 PHE A N 1
ATOM 527 C CA . PHE A 1 68 ? -11.044 -6.623 9.486 1.00 79.75 68 PHE A CA 1
ATOM 528 C C . PHE A 1 68 ? -12.551 -6.650 9.226 1.00 79.75 68 PHE A C 1
ATOM 530 O O . PHE A 1 68 ? -13.316 -7.130 10.059 1.00 79.75 68 PHE A O 1
ATOM 537 N N . LYS A 1 69 ? -12.969 -6.186 8.045 1.00 79.38 69 LYS A N 1
ATOM 538 C CA . LYS A 1 69 ? -14.358 -6.262 7.563 1.00 79.38 69 LYS A CA 1
ATOM 539 C C . LYS A 1 69 ? -14.782 -7.705 7.233 1.00 79.38 69 LYS A C 1
ATOM 541 O O . LYS A 1 69 ? -15.971 -7.971 7.090 1.00 79.38 69 LYS A O 1
ATOM 546 N N . GLY A 1 70 ? -13.816 -8.630 7.168 1.00 65.25 70 GLY A N 1
ATOM 547 C CA . GLY A 1 70 ? -14.007 -10.030 6.787 1.00 65.25 70 GLY A CA 1
ATOM 548 C C . GLY A 1 70 ? -13.971 -10.230 5.269 1.00 65.25 70 GLY A C 1
ATOM 549 O O . GLY A 1 70 ? -14.144 -9.286 4.503 1.00 65.25 70 GLY A O 1
ATOM 550 N N . PHE A 1 71 ? -13.732 -11.465 4.826 1.00 60.81 71 PHE A N 1
ATOM 551 C CA . PHE A 1 71 ? -13.820 -11.830 3.412 1.00 60.81 71 PHE A CA 1
ATOM 552 C C . PHE A 1 71 ? -15.279 -12.142 3.072 1.00 60.81 71 PHE A C 1
ATOM 554 O O . PHE A 1 71 ? -15.839 -13.107 3.592 1.00 60.81 71 PHE A O 1
ATOM 561 N N . LYS A 1 72 ? -15.904 -11.363 2.184 1.00 55.41 72 LYS A N 1
ATOM 562 C CA . LYS A 1 72 ? -17.068 -11.871 1.450 1.00 55.41 72 LYS A CA 1
ATOM 563 C C . LYS A 1 72 ? -16.522 -12.785 0.360 1.00 55.41 72 LYS A C 1
ATOM 565 O O . LYS A 1 72 ? -15.956 -12.292 -0.608 1.00 55.41 72 LYS A O 1
ATOM 570 N N . ALA A 1 73 ? -16.627 -14.098 0.556 1.00 50.25 73 ALA A N 1
ATOM 571 C CA . ALA A 1 73 ? -16.421 -15.037 -0.539 1.00 50.25 73 ALA A CA 1
ATOM 572 C C . ALA A 1 73 ? -17.417 -14.678 -1.655 1.00 50.25 73 ALA A C 1
ATOM 574 O O . ALA A 1 73 ? -18.611 -14.539 -1.374 1.00 50.25 73 ALA A O 1
ATOM 575 N N . LEU A 1 74 ? -16.894 -14.431 -2.858 1.00 48.28 74 LEU A N 1
ATOM 576 C CA . LEU A 1 74 ? -17.688 -14.293 -4.080 1.00 48.28 74 LEU A CA 1
ATOM 577 C C . LEU A 1 74 ? -18.231 -15.659 -4.502 1.00 48.28 74 LEU A C 1
ATOM 579 O O . LEU A 1 74 ? -17.473 -16.648 -4.366 1.00 48.28 74 LEU A O 1
#

=== Feature glossary ===
Legend for the data blocks above and below:

— What the protein is —

The amino-acid sequence is the protein's primary structure: the linear order of residues from the N-termin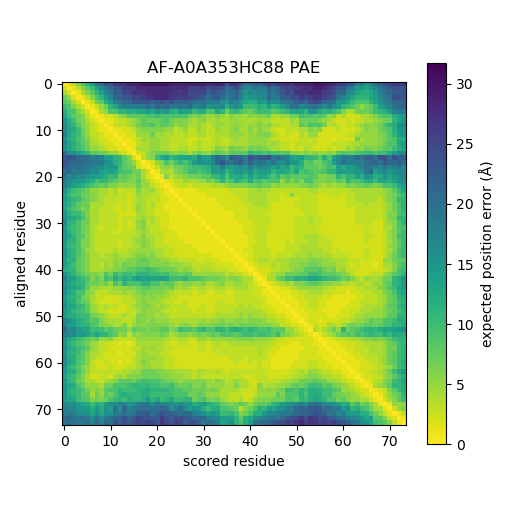us to the C-terminus, written in one-letter code. Everything else here — the 3D coordinates, the secondary structure, the domain annotations — is ultimately a consequence of this string.

Database cross-references. InterPro integrates a dozen domain/family signature databases into unified entries with residue-range hits. GO terms attach function/process/location labels with evidence codes. CATH codes position the fold in a four-level structural taxonomy. Organism is the NCBI-taxonomy species name.

— Where its atoms are —

The mmCIF block holds the 3D Cartesian coordinates of each backbone atom (N, Cα, C, O) in ångströms. mmCIF is the PDB's canonical archive format — a tagged-loop text representation of the atomic model.

The six renders are orthographic views along the three Cartesian axes in both directions. Representation (cartoon, sticks, or surface) and color scheme (sequence-rainbow or by-chain) vary across proteins so the training set covers all the common visualization conventions.

— Local backbone conformation —

Secondary structure is the local, repeating backbone conformation. DSSP classifies it into eight states by reading the hydrogen-bond network: three helix types (H, G, I), two β types (E, B), two non-regular types (T, S), and unstruct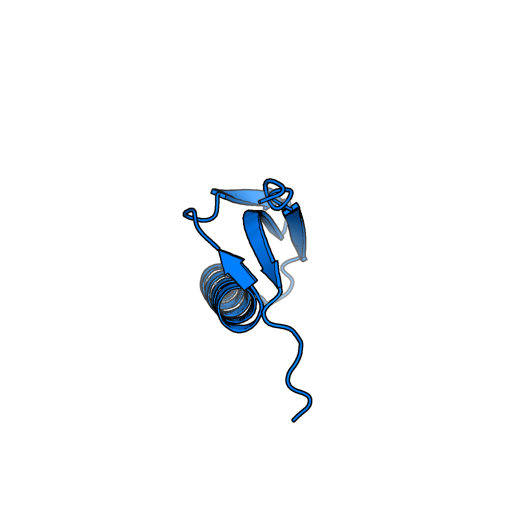ured coil (-).

SS3 is a coarse helix/strand/coil call (letters a/b/c) made by the P-SEA algorithm from inter-Cα distances and dihedrals. It is less detailed than DSSP but needs only Cα positions.

Backbone dihedral angles. Every residue except chain termini has a φ (preceding-C → N → Cα → C) and a ψ (N → Cα → C → next-N). They are reported in degrees following the IUPAC sign convention. Secondary structure is essentially a statement about which (φ, ψ) basin each residue occupies.

— Global shape and packing —

The geometric summary reports three shape descriptors. Rg (radius of gyration) measures how spread out the Cα atoms are about their centre of mass; compact globular proteins have small Rg, elongated or unfolded ones large. Cα contacts (<8 Å, |i−j|>4) count long-range residue pairs in spatial proximity — high for tightly packed folds, near zero for rods or random coil. The bounding-box extents give the protein's footprint along x, y, z in Å.

Solvent accessibility: the surface area of each residue that a 1.4 Å water probe can touch, in Å². When only backbone atoms are present the absolute values are lower than full-atom SASA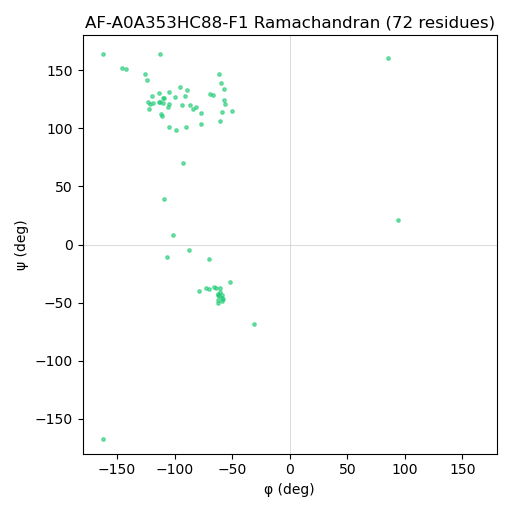 (side chains contribute most of the area) and are flagged as backbone-only.

Plot images: a contact map (which residues are close in 3D, as an N×N binary image), a Ramachandran scatter (backbone torsion angles, revealing secondary-structure composition at a glance), and — for AlphaFold structures — a PAE heatmap (pairwise prediction confidence).

— Structural neighborhood —

Foldseek's 3Di representation compresses backbone geometry into a per-residue letter drawn from a learned twenty-state alphabet. It captures the tertiary interaction pattern around each residue — which residues are packed against it in space, regardless of where they are in sequence.

Structural nearest neighbors (via Foldseek easy-search vs the PDB). Reported per hit: target PDB id, E-value, and alignment TM-score. A TM-score above ~0.5 is the conventional threshold for 'same fold'.

— Confidence and disorder —

pLDDT (predicted Local Distance Difference Test) is AlphaFold's per-residue confidence score, ranging from 0 to 100. Values above 90 indicate high confidence (typically well-packed cores); 70–90 is confident; 50–70 low confidence; below 50 usually means the region is disordered or the prediction is unreliable there. AlphaFold stores pLDDT in the mmCIF B-factor column.

For experimental (PDB) structures, the B-factor (temperature factor) quantifies the positional spread of each atom in the crystal — a combination of thermal vibration and static disorder — in units of Å². High B-factors mark flexible loops or poorly resolved regions; low B-factors mark the rigid, well-ordered core.

Predicted Aligned Error (PAE) is an AlphaFold confidence matrix: entry (i, j) is the expected error in the position of residue j, in ångströms, when the prediction is superimposed on the true structure at residue i. Low PAE within a block of residues means that block is internally rigid and well-predicted; high PAE between two blocks means their relative placement is uncertain even if each block individually is confident.